Protein AF-A0A7S2B1K9-F1 (afdb_monomer)

InterPro domains:
  IPR012921 Spen paralogue and orthologue SPOC, C-terminal [PF07744] (16-126)

Organism: NCBI:txid41880

Radius of gyration: 16.38 Å; Cα contacts (8 Å, |Δi|>4): 309; chains: 1; bounding box: 48×32×53 Å

Sequence (150 aa):
NTAIEEEAAAPAEILPIWRGEVQKSGAGMGVATAVAHRLSKESRAASALWPPKLSVDQRVRVEHALGRYNATDVTKRAVYVLRRDDENSTQSDGAAALSSYLETKDRAGVANLGEGFSVFLLAASNKSVREVFGATSQGVVYGAVLPSSG

Foldseek 3Di:
DDDDPPPPPDDPPQDFLDKAFEEEPNHTLWIKTKTFQDAAPQCSVLSVLADNYWYQDDKDAPCVVVVQLVPADSNFKTKIKIAFPDDPDPIHRSLLSVLVVCVVVNIWGWTDSDPQKIWTWAFCPDPVNCVVRVDDDHSIIMTMMGGRDD

Nearest PDB structures (foldseek):
  5kxf-assembly1_A  TM=8.061E-01  e=3.783E-08  Arabidopsis thaliana
  8ou1-assembly2_B  TM=7.347E-01  e=7.866E-06  Mus musculus
  6q2v-assembly2_B  TM=6.820E-01  e=7.866E-06  Homo sapiens
  6q5y-assembly2_B  TM=6.567E-01  e=6.185E-05  Homo sapiens
  7v1z-assembly1_A  TM=2.316E-01  e=8.995E+00  Homo sapiens

Solvent-accessible surface area (backbone atoms only — not comparable to full-atom values): 8216 Å² total; per-residue (Å²): 138,82,81,80,78,78,74,76,72,72,76,77,79,79,60,72,66,44,70,30,36,36,23,47,81,84,43,79,46,23,45,30,30,32,26,81,73,45,74,26,80,62,25,53,60,56,52,78,38,60,53,65,62,43,47,38,75,45,73,44,49,44,65,58,54,52,48,52,57,71,74,43,56,73,56,56,32,25,34,30,37,34,34,56,61,75,96,77,61,92,62,56,56,14,24,50,52,48,24,53,62,26,57,81,66,62,27,18,35,32,27,74,37,55,98,57,30,28,33,38,37,36,32,30,75,42,68,70,48,18,70,76,71,66,52,88,53,76,70,32,27,33,32,41,36,35,66,48,84,124

pLDDT: mean 77.73, std 15.04, range [40.75, 93.38]

Structure (mmCIF, N/CA/C/O backbone):
data_AF-A0A7S2B1K9-F1
#
_entry.id   AF-A0A7S2B1K9-F1
#
loop_
_atom_site.group_PDB
_atom_site.id
_atom_site.type_symbol
_atom_site.label_atom_id
_atom_site.label_alt_id
_atom_site.label_comp_id
_atom_site.label_asym_id
_atom_site.label_entity_id
_atom_site.label_seq_id
_atom_site.pdbx_PDB_ins_code
_atom_site.Cartn_x
_atom_site.Cartn_y
_atom_site.Cartn_z
_atom_site.occupancy
_atom_site.B_iso_or_equiv
_atom_site.auth_seq_id
_atom_site.auth_comp_id
_atom_site.auth_asym_id
_atom_site.auth_atom_id
_atom_site.pdbx_PDB_model_num
ATOM 1 N N . ASN A 1 1 ? 29.110 17.448 38.389 1.00 40.75 1 ASN A N 1
ATOM 2 C CA . ASN A 1 1 ? 29.122 17.397 36.914 1.00 40.75 1 ASN A CA 1
ATOM 3 C C . ASN A 1 1 ? 28.979 15.964 36.460 1.00 40.75 1 ASN A C 1
ATOM 5 O O . ASN A 1 1 ? 29.977 15.305 36.215 1.00 40.75 1 ASN A O 1
ATOM 9 N N . THR A 1 2 ? 27.744 15.477 36.412 1.00 42.53 2 THR A N 1
ATOM 10 C CA . THR A 1 2 ? 27.431 14.171 35.830 1.00 42.53 2 THR A CA 1
ATOM 11 C C . THR A 1 2 ? 27.033 14.452 34.391 1.00 42.53 2 THR A C 1
ATOM 13 O O . THR A 1 2 ? 25.989 15.057 34.156 1.00 42.53 2 THR A O 1
ATOM 16 N N . ALA A 1 3 ? 27.924 14.142 33.450 1.00 44.25 3 ALA A N 1
ATOM 17 C CA . ALA A 1 3 ? 27.599 14.169 32.035 1.00 44.25 3 ALA A CA 1
ATOM 18 C C . ALA A 1 3 ? 26.540 13.089 31.795 1.00 44.25 3 ALA A C 1
ATOM 20 O O . ALA A 1 3 ? 26.773 11.918 32.083 1.00 44.25 3 ALA A O 1
ATOM 21 N N . ILE A 1 4 ? 25.355 13.504 31.356 1.00 50.31 4 ILE A N 1
ATOM 22 C CA . ILE A 1 4 ? 24.360 12.588 30.815 1.00 50.31 4 ILE A CA 1
ATOM 23 C C . ILE A 1 4 ? 24.850 12.306 29.400 1.00 50.31 4 ILE A C 1
ATOM 25 O O . ILE A 1 4 ? 24.766 13.167 28.526 1.00 50.31 4 ILE A O 1
ATOM 29 N N . GLU A 1 5 ? 25.462 11.142 29.218 1.00 45.25 5 GLU A N 1
ATOM 30 C CA . GLU A 1 5 ? 25.671 10.561 27.901 1.00 45.25 5 GLU A CA 1
ATOM 31 C C . GLU A 1 5 ? 24.279 10.274 27.336 1.00 45.25 5 GLU A C 1
ATOM 33 O O . GLU A 1 5 ? 23.570 9.373 27.779 1.00 45.25 5 GLU A O 1
ATOM 38 N N . GLU A 1 6 ? 23.842 11.140 26.426 1.00 45.88 6 GLU A N 1
ATOM 39 C CA . GLU A 1 6 ? 22.653 10.944 25.612 1.00 45.88 6 GLU A CA 1
ATOM 40 C C . GLU A 1 6 ? 22.966 9.791 24.653 1.00 45.88 6 GLU A C 1
ATOM 42 O O . GLU A 1 6 ? 23.474 9.979 23.548 1.00 45.88 6 GLU A O 1
ATOM 47 N N . GLU A 1 7 ? 22.764 8.568 25.144 1.00 43.44 7 GLU A N 1
ATOM 48 C CA . GLU A 1 7 ? 22.774 7.345 24.356 1.00 43.44 7 GLU A CA 1
ATOM 49 C C . GLU A 1 7 ? 21.720 7.524 23.261 1.00 43.44 7 GLU A C 1
ATOM 51 O O . GLU A 1 7 ? 20.514 7.440 23.506 1.00 43.44 7 GLU A O 1
ATOM 56 N N . ALA A 1 8 ? 22.178 7.885 22.060 1.00 43.41 8 ALA A N 1
ATOM 57 C CA . ALA A 1 8 ? 21.347 7.992 20.878 1.00 43.41 8 ALA A CA 1
ATOM 58 C C . ALA A 1 8 ? 20.705 6.621 20.655 1.00 43.41 8 ALA A C 1
ATOM 60 O O . ALA A 1 8 ? 21.340 5.713 20.118 1.00 43.41 8 ALA A O 1
ATOM 61 N N . ALA A 1 9 ? 19.468 6.464 21.134 1.00 44.25 9 ALA A N 1
ATOM 62 C CA . ALA A 1 9 ? 18.695 5.249 20.970 1.00 44.25 9 ALA A CA 1
ATOM 63 C C . ALA A 1 9 ? 18.755 4.865 19.491 1.00 44.25 9 ALA A C 1
ATOM 65 O O . ALA A 1 9 ? 18.337 5.647 18.629 1.00 44.25 9 ALA A O 1
ATOM 66 N N . ALA A 1 10 ? 19.329 3.693 19.201 1.00 41.09 10 ALA A N 1
ATOM 67 C CA . ALA A 1 10 ? 19.351 3.152 17.853 1.00 41.09 10 ALA A CA 1
ATOM 68 C C . ALA A 1 10 ? 17.930 3.271 17.278 1.00 41.09 10 ALA A C 1
ATOM 70 O O . ALA A 1 10 ? 16.968 2.964 17.996 1.00 41.09 10 ALA A O 1
ATOM 71 N N . PRO A 1 11 ? 17.762 3.778 16.041 1.00 44.59 11 PRO A N 1
ATOM 72 C CA . PRO A 1 11 ? 16.438 3.950 15.464 1.00 44.59 11 PRO A CA 1
ATOM 73 C C . PRO A 1 11 ? 15.726 2.605 15.553 1.00 44.59 11 PRO A C 1
ATOM 75 O O . PRO A 1 11 ? 16.245 1.618 15.037 1.00 44.59 11 PRO A O 1
ATOM 78 N N . ALA A 1 12 ? 14.596 2.563 16.269 1.00 49.94 12 ALA A N 1
ATOM 79 C CA . ALA A 1 12 ? 13.848 1.334 16.507 1.00 49.94 12 ALA A CA 1
ATOM 80 C C . ALA A 1 12 ? 13.728 0.564 15.187 1.00 49.94 12 ALA A C 1
ATOM 82 O O . ALA A 1 12 ? 13.169 1.096 14.224 1.00 49.94 12 ALA A O 1
ATOM 83 N N . GLU A 1 13 ? 14.317 -0.634 15.123 1.00 53.28 13 GLU A N 1
ATOM 84 C CA . GLU A 1 13 ? 14.361 -1.422 13.895 1.00 53.28 13 GLU A CA 1
ATOM 85 C C . GLU A 1 13 ? 12.933 -1.619 13.385 1.00 53.28 13 GLU A C 1
ATOM 87 O O . GLU A 1 13 ? 12.090 -2.253 14.028 1.00 53.28 13 GLU A O 1
ATOM 92 N N . ILE A 1 14 ? 12.630 -1.018 12.234 1.00 63.94 14 ILE A N 1
ATOM 93 C CA . ILE A 1 14 ? 11.320 -1.154 11.610 1.00 63.94 14 ILE A CA 1
ATOM 94 C C . ILE A 1 14 ? 11.283 -2.544 10.980 1.00 63.94 14 ILE A C 1
ATOM 96 O O . ILE A 1 14 ? 11.725 -2.734 9.848 1.00 63.94 14 ILE A O 1
ATOM 100 N N . LEU A 1 15 ? 10.776 -3.520 11.733 1.00 71.25 15 LEU A N 1
ATOM 101 C CA . LEU A 1 15 ? 10.690 -4.900 11.271 1.00 71.25 15 LEU A CA 1
ATOM 102 C C . LEU A 1 15 ? 9.776 -5.015 10.036 1.00 71.25 15 LEU A C 1
ATOM 104 O O . LEU A 1 15 ? 8.688 -4.419 10.011 1.00 71.25 15 LEU A O 1
ATOM 108 N N . PRO A 1 16 ? 10.184 -5.794 9.017 1.00 79.38 16 PRO A N 1
ATOM 109 C CA . PRO A 1 16 ? 9.340 -6.081 7.871 1.00 79.38 16 PRO A CA 1
ATOM 110 C C . PRO A 1 16 ? 8.115 -6.874 8.316 1.00 79.38 16 PRO A C 1
ATOM 112 O O . PRO A 1 16 ? 8.210 -7.852 9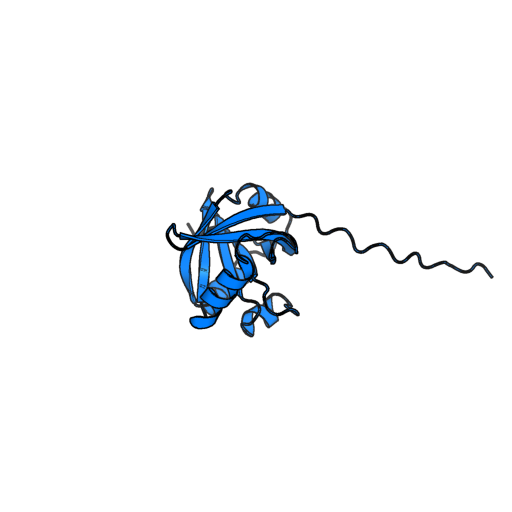.056 1.00 79.38 16 PRO A O 1
ATOM 115 N N . ILE A 1 17 ? 6.950 -6.431 7.859 1.00 82.44 17 ILE A N 1
ATOM 116 C CA . ILE A 1 17 ? 5.662 -7.039 8.199 1.00 82.44 17 ILE A CA 1
ATOM 117 C C . ILE A 1 17 ? 5.243 -8.047 7.134 1.00 82.44 17 ILE A C 1
ATOM 119 O O . ILE A 1 17 ? 4.574 -9.033 7.427 1.00 82.44 17 ILE A O 1
ATOM 123 N N . TRP A 1 18 ? 5.645 -7.800 5.894 1.00 87.44 18 TRP A N 1
ATOM 124 C CA . TRP A 1 18 ? 5.396 -8.696 4.782 1.00 87.44 18 TRP A CA 1
ATOM 125 C C . TRP A 1 18 ? 6.536 -8.605 3.777 1.00 87.44 18 TRP A C 1
ATOM 127 O O . TRP A 1 18 ? 7.138 -7.546 3.597 1.00 87.44 18 TRP A O 1
ATOM 137 N N . ARG A 1 19 ? 6.800 -9.719 3.100 1.00 87.38 19 ARG A N 1
ATOM 138 C CA . ARG A 1 19 ? 7.696 -9.811 1.951 1.00 87.38 19 ARG A CA 1
ATOM 139 C C . ARG A 1 19 ? 7.065 -10.751 0.939 1.00 87.38 19 ARG A C 1
ATOM 141 O O . ARG A 1 19 ? 6.690 -11.868 1.294 1.00 87.38 19 ARG A O 1
ATOM 148 N N . GLY A 1 20 ? 6.967 -10.318 -0.309 1.00 88.19 20 GLY A N 1
ATOM 149 C CA . GLY A 1 20 ? 6.373 -11.135 -1.357 1.00 88.19 20 GLY A CA 1
ATOM 150 C C . GLY A 1 20 ? 6.521 -10.540 -2.747 1.00 88.19 20 GLY A C 1
ATOM 151 O O . GLY A 1 20 ? 7.115 -9.481 -2.947 1.00 88.19 20 GLY A O 1
ATOM 152 N N . GLU A 1 21 ? 5.998 -11.265 -3.727 1.00 88.56 21 GLU A N 1
ATOM 153 C CA . GLU A 1 21 ? 6.053 -10.877 -5.131 1.00 88.56 21 GLU A CA 1
ATOM 154 C C . GLU A 1 21 ? 4.888 -9.939 -5.458 1.00 88.56 21 GLU A C 1
ATOM 156 O O . GLU A 1 21 ? 3.733 -10.235 -5.160 1.00 88.56 21 GLU A O 1
ATOM 161 N N . VAL A 1 22 ? 5.172 -8.815 -6.106 1.00 87.06 22 VAL A N 1
ATOM 162 C CA . VAL A 1 22 ? 4.154 -7.950 -6.700 1.00 87.06 22 VAL A CA 1
ATOM 163 C C . VAL A 1 22 ? 3.930 -8.396 -8.135 1.00 87.06 22 VAL A C 1
ATOM 165 O O . VAL A 1 22 ? 4.879 -8.536 -8.907 1.00 87.06 22 VAL A O 1
ATOM 168 N N . GLN A 1 23 ? 2.670 -8.580 -8.512 1.00 89.38 23 GLN A N 1
ATOM 169 C CA . GLN A 1 23 ? 2.275 -8.966 -9.859 1.00 89.38 23 GLN A CA 1
ATOM 170 C C . GLN A 1 23 ? 1.252 -7.984 -10.422 1.00 89.38 23 GLN A C 1
ATOM 172 O O . GLN A 1 23 ? 0.442 -7.408 -9.699 1.00 89.38 23 GLN A O 1
ATOM 177 N N . LYS A 1 24 ? 1.247 -7.821 -11.741 1.00 86.06 24 LYS A N 1
ATOM 178 C CA . LYS A 1 24 ? 0.232 -7.067 -12.475 1.00 86.06 24 LYS A CA 1
ATOM 179 C C . LYS A 1 24 ? -0.400 -7.986 -13.502 1.00 86.06 24 LYS A C 1
ATOM 181 O O . LYS A 1 24 ? 0.276 -8.416 -14.434 1.00 86.06 24 LYS A O 1
ATOM 186 N N . SER A 1 25 ? -1.695 -8.257 -13.348 1.00 78.44 25 SER A N 1
ATOM 187 C CA . SER A 1 25 ? -2.451 -9.122 -14.268 1.00 78.44 25 SER A CA 1
ATOM 188 C C . SER A 1 25 ? -1.745 -10.466 -14.536 1.00 78.44 25 SER A C 1
ATOM 190 O O . SER A 1 25 ? -1.670 -10.917 -15.675 1.00 78.44 25 SER A O 1
ATOM 192 N N . GLY A 1 26 ? -1.162 -11.069 -13.493 1.00 76.50 26 GLY A N 1
ATOM 193 C CA . GLY A 1 26 ? -0.416 -12.333 -13.569 1.00 76.50 26 GLY A CA 1
ATOM 194 C C . GLY A 1 26 ? 1.046 -12.228 -14.029 1.00 76.50 26 GLY A C 1
ATOM 195 O O . GLY A 1 26 ? 1.771 -13.215 -13.935 1.00 76.50 26 GLY A O 1
ATOM 196 N N . ALA A 1 27 ? 1.513 -11.059 -14.478 1.00 80.25 27 ALA A N 1
ATOM 197 C CA . ALA A 1 27 ? 2.923 -10.828 -14.791 1.00 80.25 27 ALA A CA 1
ATOM 198 C C . ALA A 1 27 ? 3.680 -10.331 -13.549 1.00 80.25 27 ALA A C 1
ATOM 200 O O . ALA A 1 27 ? 3.316 -9.305 -12.970 1.00 80.25 27 ALA A O 1
ATOM 201 N N . GLY A 1 28 ? 4.736 -11.043 -13.148 1.00 78.69 28 GLY A N 1
ATOM 202 C CA . GLY A 1 28 ? 5.606 -10.644 -12.040 1.00 78.69 28 GLY A CA 1
ATOM 203 C C . GLY A 1 28 ? 6.291 -9.305 -12.311 1.00 78.69 28 GLY A C 1
ATOM 204 O O . GLY A 1 28 ? 6.881 -9.105 -13.371 1.00 78.69 28 GLY A O 1
ATOM 205 N N . MET A 1 29 ? 6.189 -8.379 -11.359 1.00 78.00 29 MET A N 1
ATOM 206 C CA . MET A 1 29 ? 6.866 -7.078 -11.393 1.00 78.00 29 MET A CA 1
ATOM 207 C C . MET A 1 29 ? 8.152 -7.085 -10.558 1.00 78.00 29 MET A C 1
ATOM 209 O O . MET A 1 29 ? 9.072 -6.329 -10.859 1.00 78.00 29 MET A O 1
ATOM 213 N N . GLY A 1 30 ? 8.228 -7.947 -9.541 1.00 79.06 30 GLY A N 1
ATOM 214 C CA . GLY A 1 30 ? 9.401 -8.149 -8.689 1.00 79.06 30 GLY A CA 1
ATOM 215 C C . GLY A 1 30 ? 9.018 -8.378 -7.228 1.00 79.06 30 GLY A C 1
ATOM 216 O O . GLY A 1 30 ? 7.836 -8.430 -6.890 1.00 79.06 30 GLY A O 1
ATOM 217 N N . VAL A 1 31 ? 10.016 -8.508 -6.357 1.00 82.81 31 VAL A N 1
ATOM 218 C CA . VAL A 1 31 ? 9.813 -8.688 -4.910 1.00 82.81 31 VAL A CA 1
ATOM 219 C C . VAL A 1 31 ? 9.767 -7.328 -4.215 1.00 82.81 31 VAL A C 1
ATOM 221 O O . VAL A 1 31 ? 10.527 -6.421 -4.558 1.00 82.81 31 VAL A O 1
ATOM 224 N N . ALA A 1 32 ? 8.871 -7.189 -3.240 1.00 83.94 32 ALA A N 1
ATOM 225 C CA . ALA A 1 32 ? 8.779 -6.021 -2.376 1.00 83.94 32 ALA A CA 1
ATOM 226 C C . ALA A 1 32 ? 8.660 -6.438 -0.909 1.00 83.94 32 ALA A C 1
ATOM 228 O O . ALA A 1 32 ? 8.103 -7.489 -0.579 1.00 83.94 32 ALA A O 1
ATOM 229 N N . THR A 1 33 ? 9.140 -5.560 -0.036 1.00 85.12 33 THR A N 1
ATOM 230 C CA . THR A 1 33 ? 9.037 -5.703 1.415 1.00 85.12 33 THR A CA 1
ATOM 231 C C . THR A 1 33 ? 8.170 -4.568 1.948 1.00 85.12 33 THR A C 1
ATOM 233 O O . THR A 1 33 ? 8.423 -3.395 1.674 1.00 85.12 33 THR A O 1
ATOM 236 N N . ALA A 1 34 ? 7.114 -4.903 2.688 1.00 85.44 34 ALA A N 1
ATOM 237 C CA . ALA A 1 34 ? 6.239 -3.930 3.325 1.00 85.44 34 ALA A CA 1
ATOM 238 C C . ALA A 1 34 ? 6.643 -3.732 4.787 1.00 85.44 34 ALA A C 1
ATOM 240 O O . ALA A 1 34 ? 6.684 -4.673 5.583 1.00 85.44 34 ALA A O 1
ATOM 241 N N . VAL A 1 35 ? 6.886 -2.477 5.145 1.00 84.88 35 VAL A N 1
ATOM 242 C CA . VAL A 1 35 ? 7.146 -2.035 6.515 1.00 84.88 35 VAL A CA 1
ATOM 243 C C . VAL A 1 35 ? 6.001 -1.153 7.003 1.00 84.88 35 VAL A C 1
ATOM 245 O O . VAL A 1 35 ? 5.367 -0.439 6.219 1.00 84.88 35 VAL A O 1
ATOM 248 N N . ALA A 1 36 ? 5.699 -1.200 8.300 1.00 82.19 36 ALA A N 1
ATOM 249 C CA . ALA A 1 36 ? 4.691 -0.314 8.877 1.00 82.19 36 ALA A CA 1
ATOM 250 C C . ALA A 1 36 ? 5.111 1.154 8.774 1.00 82.19 36 ALA A C 1
ATOM 252 O O . ALA A 1 36 ? 6.241 1.503 9.099 1.00 82.19 36 ALA A O 1
ATOM 253 N N . HIS A 1 37 ? 4.160 2.015 8.401 1.00 78.81 37 HIS A N 1
ATOM 254 C CA . HIS A 1 37 ? 4.317 3.471 8.470 1.00 78.81 37 HIS A CA 1
ATOM 255 C C . HIS A 1 37 ? 3.355 4.089 9.481 1.00 78.81 37 HIS A C 1
ATOM 257 O O . HIS A 1 37 ? 3.769 4.815 10.379 1.00 78.81 37 HIS A O 1
ATOM 263 N N . ARG A 1 38 ? 2.058 3.770 9.380 1.00 75.31 38 ARG A N 1
ATOM 264 C CA . ARG A 1 38 ? 1.032 4.166 10.359 1.00 75.31 38 ARG A CA 1
ATOM 265 C C . ARG A 1 38 ? 0.079 3.001 10.587 1.00 75.31 38 ARG A C 1
ATOM 267 O O . ARG A 1 38 ? -0.640 2.614 9.669 1.00 75.31 38 ARG A O 1
ATOM 274 N N . LEU A 1 39 ? 0.066 2.457 11.801 1.00 66.56 39 LEU A N 1
ATOM 275 C CA . LEU A 1 39 ? -0.814 1.352 12.181 1.00 66.56 39 LEU A CA 1
ATOM 276 C C . LEU A 1 39 ? -1.744 1.759 13.320 1.00 66.56 39 LEU A C 1
ATOM 278 O O . LEU A 1 39 ? -1.303 2.276 14.345 1.00 66.56 39 LEU A O 1
ATOM 282 N N . SER A 1 40 ? -3.022 1.440 13.161 1.00 68.00 40 SER A N 1
ATOM 283 C CA . SER A 1 40 ? -3.950 1.264 14.278 1.00 68.00 40 SER A CA 1
ATOM 284 C C . SER A 1 40 ? -3.848 -0.165 14.845 1.00 68.00 40 SER A C 1
ATOM 286 O O . SER A 1 40 ? -3.248 -1.050 14.230 1.00 68.00 40 SER A O 1
ATOM 288 N N . LYS A 1 41 ? -4.460 -0.430 16.011 1.00 64.06 41 LYS A N 1
ATOM 289 C CA . LYS A 1 41 ? -4.522 -1.795 16.570 1.00 64.06 41 LYS A CA 1
ATOM 290 C C . LYS A 1 41 ? -5.246 -2.780 15.643 1.00 64.06 41 LYS A C 1
ATOM 292 O O . LYS A 1 41 ? -4.733 -3.873 15.434 1.00 64.06 41 LYS A O 1
ATOM 297 N N . GLU A 1 42 ? -6.392 -2.402 15.077 1.00 65.19 42 GLU A N 1
ATOM 298 C CA . GLU A 1 42 ? -7.190 -3.300 14.220 1.00 65.19 42 GLU A CA 1
ATOM 299 C C . GLU A 1 42 ? -6.514 -3.540 12.867 1.00 65.19 42 GLU A C 1
ATOM 301 O O . GLU A 1 42 ? -6.519 -4.651 12.348 1.00 65.19 42 GLU A O 1
ATOM 306 N N . SER A 1 43 ? -5.835 -2.531 12.323 1.00 64.25 43 SER A N 1
ATOM 307 C CA . SER A 1 43 ? -5.151 -2.664 11.037 1.00 64.25 43 SER A CA 1
ATOM 308 C C . SER A 1 43 ? -3.864 -3.493 11.103 1.00 64.25 43 SER A C 1
ATOM 310 O O . SER A 1 43 ? -3.411 -4.010 10.085 1.00 64.25 43 SER A O 1
ATOM 312 N N . ARG A 1 44 ? -3.317 -3.733 12.303 1.00 68.12 44 ARG A N 1
ATOM 313 C CA . ARG A 1 44 ? -2.255 -4.728 12.495 1.00 68.12 44 ARG A CA 1
ATOM 314 C C . ARG A 1 44 ? -2.730 -6.137 12.139 1.00 68.12 44 ARG A C 1
ATOM 316 O O . ARG A 1 44 ? -1.937 -6.886 11.584 1.00 68.12 44 ARG A O 1
ATOM 323 N N . ALA A 1 45 ? -3.9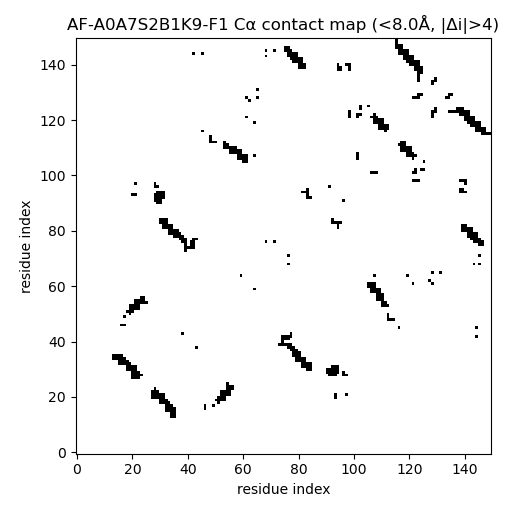95 -6.490 12.373 1.00 69.06 45 ALA A N 1
ATOM 324 C CA . ALA A 1 45 ? -4.518 -7.798 11.973 1.00 69.06 45 ALA A CA 1
ATOM 325 C C . ALA A 1 45 ? -4.503 -7.980 10.446 1.00 69.06 45 ALA A C 1
ATOM 327 O O . ALA A 1 45 ? -4.188 -9.061 9.958 1.00 69.06 45 ALA A O 1
ATOM 328 N N . ALA A 1 46 ? -4.713 -6.895 9.691 1.00 70.75 46 ALA A N 1
ATOM 329 C CA . ALA A 1 46 ? -4.669 -6.930 8.233 1.00 70.75 46 ALA A CA 1
ATOM 330 C C . ALA A 1 46 ? -3.279 -7.276 7.673 1.00 70.75 46 ALA A C 1
ATOM 332 O O . ALA A 1 46 ? -3.180 -7.680 6.519 1.00 70.75 46 ALA A O 1
ATOM 333 N N . SER A 1 47 ? -2.204 -7.171 8.466 1.00 71.75 47 SER A N 1
ATOM 334 C CA . SER A 1 47 ? -0.876 -7.617 8.029 1.00 71.75 47 SER A CA 1
ATOM 335 C C . SER A 1 47 ? -0.788 -9.117 7.743 1.00 71.75 47 SER A C 1
ATOM 337 O O . SER A 1 47 ? -0.085 -9.513 6.818 1.00 71.75 47 SER A O 1
ATOM 339 N N . ALA A 1 48 ? -1.537 -9.940 8.482 1.00 79.00 48 ALA A N 1
ATOM 340 C CA . ALA A 1 48 ? -1.564 -11.388 8.287 1.00 79.00 48 ALA A CA 1
ATOM 341 C C . ALA A 1 48 ? -2.282 -11.802 6.990 1.00 79.00 48 ALA A C 1
ATOM 343 O O . ALA A 1 48 ? -2.132 -12.933 6.540 1.00 79.00 48 ALA A O 1
ATOM 344 N N . LEU A 1 49 ? -3.042 -10.884 6.385 1.00 84.38 49 LEU A N 1
ATOM 345 C CA . LEU A 1 49 ? -3.822 -11.125 5.172 1.00 84.38 49 LEU A CA 1
ATOM 346 C C . LEU A 1 49 ? -3.018 -10.900 3.889 1.00 84.38 49 LEU A C 1
ATOM 348 O O . LEU A 1 49 ? -3.506 -11.170 2.797 1.00 84.38 49 LEU A O 1
ATOM 352 N N . TRP A 1 50 ? -1.790 -10.386 3.974 1.00 88.50 50 TRP A N 1
ATOM 353 C CA . TRP A 1 50 ? -1.022 -10.109 2.767 1.00 88.50 50 TRP A CA 1
ATOM 354 C C . TRP A 1 50 ? -0.624 -11.413 2.063 1.00 88.50 50 TRP A C 1
ATOM 356 O O . TRP A 1 50 ? 0.102 -12.228 2.640 1.00 88.50 50 TRP A O 1
ATOM 366 N N . PRO A 1 51 ? -1.048 -11.623 0.805 1.00 90.12 51 PRO A N 1
ATOM 367 C CA . PRO A 1 51 ? -0.737 -12.852 0.093 1.00 90.12 51 PRO A CA 1
ATOM 368 C C . PRO A 1 51 ? 0.754 -12.904 -0.275 1.00 90.12 51 PRO A C 1
ATOM 370 O O . PRO A 1 51 ? 1.376 -11.859 -0.473 1.00 90.12 51 PRO A O 1
ATOM 373 N N . PRO A 1 52 ? 1.344 -14.097 -0.474 1.00 89.06 52 PRO A N 1
ATOM 374 C CA . PRO A 1 52 ? 2.713 -14.221 -0.988 1.00 89.06 52 PRO A CA 1
ATOM 375 C C . PRO A 1 52 ? 2.910 -13.552 -2.357 1.00 89.06 52 PRO A C 1
ATOM 377 O O . PRO A 1 52 ? 4.014 -13.122 -2.689 1.00 89.06 52 PRO A O 1
ATOM 380 N N . LYS A 1 53 ? 1.829 -13.475 -3.146 1.00 90.31 53 LYS A N 1
ATOM 381 C CA . LYS A 1 53 ? 1.758 -12.799 -4.443 1.00 90.31 53 LYS A CA 1
ATOM 382 C C . LYS A 1 53 ? 0.677 -11.728 -4.402 1.00 90.31 53 LYS A C 1
ATOM 384 O O . LYS A 1 53 ? -0.512 -12.045 -4.405 1.00 90.31 53 LYS A O 1
ATOM 389 N N . LEU A 1 54 ? 1.084 -10.468 -4.369 1.00 90.38 54 LEU A N 1
ATOM 390 C CA . LEU A 1 54 ? 0.180 -9.329 -4.379 1.00 90.38 54 LEU A CA 1
ATOM 391 C C . LEU A 1 54 ? -0.190 -8.975 -5.821 1.00 90.38 54 LEU A C 1
ATOM 393 O O . LEU A 1 54 ? 0.610 -8.383 -6.547 1.00 90.38 54 LEU A O 1
ATOM 397 N N . SER A 1 55 ? -1.408 -9.330 -6.228 1.00 91.25 55 SER A N 1
ATOM 398 C CA . SER A 1 55 ? -1.906 -9.061 -7.581 1.00 91.25 55 SER A CA 1
ATOM 399 C C . SER A 1 55 ? -2.579 -7.694 -7.659 1.00 91.25 55 SER A C 1
ATOM 401 O O . SER A 1 55 ? -3.587 -7.434 -7.006 1.00 91.25 55 SER A O 1
ATOM 403 N N . VAL A 1 56 ? -2.006 -6.798 -8.462 1.00 89.44 56 VAL A N 1
ATOM 404 C CA . VAL A 1 56 ? -2.561 -5.476 -8.759 1.00 89.44 56 VAL A CA 1
ATOM 405 C C . VAL A 1 56 ? -3.498 -5.599 -9.954 1.00 89.44 56 VAL A C 1
ATOM 407 O O . VAL A 1 56 ? -3.092 -5.448 -11.111 1.00 89.44 56 VAL A O 1
ATOM 410 N N . ASP A 1 57 ? -4.759 -5.898 -9.661 1.00 83.69 57 ASP A N 1
ATOM 411 C CA . ASP A 1 57 ? -5.757 -6.257 -10.673 1.00 83.69 57 ASP A CA 1
ATOM 412 C C . ASP A 1 57 ? -6.459 -5.041 -11.274 1.00 83.69 57 ASP A C 1
ATOM 414 O O . ASP A 1 57 ? -6.930 -5.076 -12.412 1.00 83.69 57 ASP A O 1
ATOM 418 N N . GLN A 1 58 ? -6.531 -3.941 -10.522 1.00 88.69 58 GLN A N 1
ATOM 419 C CA . GLN A 1 58 ? -7.259 -2.746 -10.938 1.00 88.69 58 GLN A CA 1
ATOM 420 C C . GLN A 1 58 ? -6.463 -1.470 -10.690 1.00 88.69 58 GLN A C 1
ATOM 422 O O . GLN A 1 58 ? -5.473 -1.432 -9.956 1.00 88.69 58 GLN A O 1
ATOM 427 N N . ARG A 1 59 ? -6.921 -0.390 -11.327 1.00 90.38 59 ARG A N 1
ATOM 428 C CA . ARG A 1 59 ? -6.409 0.960 -11.113 1.00 90.38 59 ARG A CA 1
ATOM 429 C C . ARG A 1 59 ? -7.550 1.934 -10.910 1.00 90.38 59 ARG A C 1
ATOM 431 O O . ARG A 1 59 ? -8.507 1.940 -11.680 1.00 90.38 59 ARG A O 1
ATOM 438 N N . VAL A 1 60 ? -7.394 2.822 -9.940 1.00 92.25 60 VAL A N 1
ATOM 439 C CA . VAL A 1 60 ? -8.330 3.922 -9.675 1.00 92.25 60 VAL A CA 1
ATOM 440 C C . VAL A 1 60 ? -7.592 5.253 -9.694 1.00 92.25 60 VAL A C 1
ATOM 442 O O . VAL A 1 60 ? -6.365 5.290 -9.677 1.00 92.25 60 VAL A O 1
ATOM 445 N N . ARG A 1 61 ? -8.322 6.367 -9.791 1.00 92.38 61 ARG A N 1
ATOM 446 C CA . ARG A 1 61 ? -7.712 7.695 -9.612 1.00 92.38 61 ARG A CA 1
ATOM 447 C C . ARG A 1 61 ? -7.112 7.813 -8.212 1.00 92.38 61 ARG A C 1
ATOM 449 O O . ARG A 1 61 ? -7.703 7.293 -7.263 1.00 92.38 61 ARG A O 1
ATOM 456 N N . VAL A 1 62 ? -5.972 8.490 -8.089 1.00 92.25 62 VAL A N 1
ATOM 457 C CA . VAL A 1 62 ? -5.320 8.709 -6.790 1.00 92.25 62 VAL A CA 1
ATOM 458 C C . VAL A 1 62 ? -6.276 9.412 -5.827 1.00 92.25 62 VAL A C 1
ATOM 460 O O . VAL A 1 62 ? -6.420 8.979 -4.687 1.00 92.25 62 VAL A O 1
ATOM 463 N N . GLU A 1 63 ? -7.026 10.408 -6.297 1.00 91.75 63 GLU A N 1
ATOM 464 C CA . GLU A 1 63 ? -7.999 11.144 -5.485 1.00 91.75 63 GLU A CA 1
ATOM 465 C C . GLU A 1 63 ? -9.115 10.242 -4.963 1.00 91.75 63 GLU A C 1
ATOM 467 O O . GLU A 1 63 ? -9.571 10.416 -3.838 1.00 91.75 63 GLU A O 1
ATOM 472 N N . HIS A 1 64 ? -9.535 9.245 -5.747 1.00 93.38 64 HIS A N 1
ATOM 473 C CA . HIS A 1 64 ? -10.539 8.284 -5.298 1.00 93.38 64 HIS A CA 1
ATOM 474 C C . HIS A 1 64 ? -9.995 7.410 -4.160 1.00 93.38 64 HIS A C 1
ATOM 476 O O . HIS A 1 64 ? -10.667 7.237 -3.144 1.00 93.38 64 HIS A O 1
ATOM 482 N N . ALA A 1 65 ? -8.764 6.908 -4.293 1.00 93.12 65 ALA A N 1
ATOM 483 C CA . ALA A 1 65 ? -8.114 6.126 -3.243 1.00 93.12 65 ALA A CA 1
ATOM 484 C C . ALA A 1 65 ? -7.895 6.952 -1.962 1.00 93.12 65 ALA A C 1
ATOM 486 O O . ALA A 1 65 ? -8.226 6.496 -0.868 1.00 93.12 65 ALA A O 1
ATOM 487 N N . LEU A 1 66 ? -7.403 8.189 -2.091 1.00 92.88 66 LEU A N 1
ATOM 488 C CA . LEU A 1 66 ? -7.203 9.097 -0.957 1.00 92.88 66 LEU A CA 1
ATOM 489 C C . LEU A 1 66 ? -8.530 9.522 -0.317 1.00 92.88 66 LEU A C 1
ATOM 491 O O . LEU A 1 66 ? -8.626 9.580 0.907 1.00 92.88 66 LEU A O 1
ATOM 495 N N . GLY A 1 67 ? -9.570 9.755 -1.119 1.00 93.12 67 GLY A N 1
ATOM 496 C CA . GLY A 1 67 ? -10.922 10.031 -0.637 1.00 93.12 67 GLY A CA 1
ATOM 497 C C . GLY A 1 67 ? -11.460 8.886 0.218 1.00 93.12 67 GLY A C 1
ATOM 498 O O . GLY A 1 67 ? -11.934 9.119 1.329 1.00 93.12 67 GLY A O 1
ATOM 499 N N . ARG A 1 68 ? -11.295 7.636 -0.237 1.00 92.88 68 ARG A N 1
ATOM 500 C CA . ARG A 1 68 ? -11.656 6.451 0.555 1.00 92.88 68 ARG A CA 1
ATOM 501 C C . ARG A 1 68 ? -10.836 6.323 1.832 1.00 92.88 68 ARG A C 1
ATOM 503 O O . ARG A 1 68 ? -11.407 6.042 2.883 1.00 92.88 68 ARG A O 1
ATOM 510 N N . TYR A 1 69 ? -9.524 6.542 1.759 1.00 91.81 69 TYR A N 1
ATOM 511 C CA . TYR A 1 69 ? -8.660 6.526 2.939 1.00 91.81 69 TYR A CA 1
ATOM 512 C C . TYR A 1 69 ? -9.126 7.551 3.981 1.00 91.81 69 TYR A C 1
ATOM 514 O O . TYR A 1 69 ? -9.279 7.202 5.150 1.00 91.81 69 TYR A O 1
ATOM 522 N N . ASN A 1 70 ? -9.417 8.783 3.557 1.00 91.75 70 ASN A N 1
ATOM 523 C CA . ASN A 1 70 ? -9.857 9.867 4.435 1.00 91.75 70 ASN A CA 1
ATOM 524 C C . ASN A 1 70 ? -11.251 9.636 5.032 1.00 91.75 70 ASN A C 1
ATOM 526 O O . ASN A 1 70 ? -11.468 10.004 6.181 1.00 91.75 70 ASN A O 1
ATOM 530 N N . ALA A 1 71 ? -12.163 9.009 4.283 1.00 92.12 71 ALA A N 1
ATOM 531 C CA . ALA A 1 71 ? -13.508 8.671 4.749 1.00 92.12 71 ALA A CA 1
ATOM 532 C C . ALA A 1 71 ? -13.558 7.428 5.659 1.00 92.12 71 ALA A C 1
ATOM 534 O O . ALA A 1 71 ? -14.552 7.211 6.347 1.00 92.12 71 ALA A O 1
ATOM 535 N N . THR A 1 72 ? -12.513 6.594 5.655 1.00 90.00 72 THR A N 1
ATOM 536 C CA . THR A 1 72 ? -12.432 5.402 6.509 1.00 90.00 72 THR A CA 1
ATOM 537 C C . THR A 1 72 ? -11.987 5.786 7.916 1.00 90.00 72 THR A C 1
ATOM 539 O O . THR A 1 72 ? -11.062 6.586 8.078 1.00 90.00 72 THR A O 1
ATOM 542 N N . ASP A 1 73 ? -12.610 5.171 8.924 1.00 88.56 73 ASP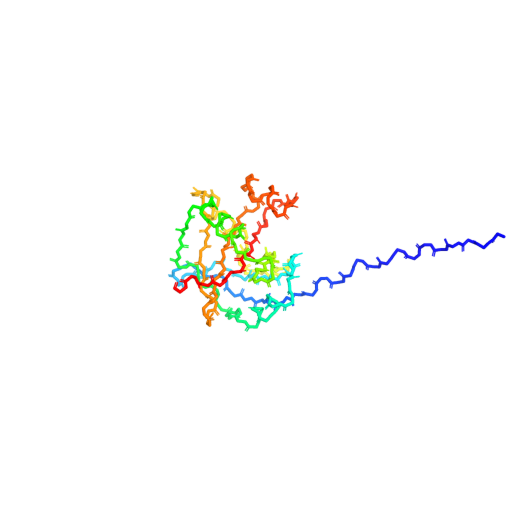 A N 1
ATOM 543 C CA . ASP A 1 73 ? -12.240 5.352 10.327 1.00 88.56 73 ASP A CA 1
ATOM 544 C C . ASP A 1 73 ? -10.736 5.118 10.544 1.00 88.56 73 ASP A C 1
ATOM 546 O O . ASP A 1 73 ? -10.141 4.171 10.016 1.00 88.56 73 ASP A O 1
ATOM 550 N N . VAL A 1 74 ? -10.113 5.992 11.336 1.00 85.38 74 VAL A N 1
ATOM 551 C CA . VAL A 1 74 ? -8.684 5.934 11.651 1.00 85.38 74 VAL A CA 1
ATOM 552 C C . VAL A 1 74 ? -8.293 4.632 12.347 1.00 85.38 74 VAL A C 1
ATOM 554 O O . VAL A 1 74 ? -7.158 4.186 12.192 1.00 85.38 74 VAL A O 1
ATOM 557 N N . THR A 1 75 ? -9.215 3.999 13.076 1.00 84.06 75 THR A N 1
ATOM 558 C CA . THR A 1 75 ? -8.976 2.712 13.731 1.00 84.06 75 THR A CA 1
ATOM 559 C C . THR A 1 75 ? -8.988 1.552 12.745 1.00 84.06 75 THR A C 1
ATOM 561 O O . THR A 1 75 ? -8.337 0.550 13.016 1.00 84.06 75 THR A O 1
ATOM 564 N N . LYS A 1 76 ? -9.611 1.702 11.572 1.00 83.50 76 LYS A N 1
ATOM 565 C CA . LYS A 1 76 ? -9.808 0.628 10.583 1.00 83.50 76 LYS A CA 1
ATOM 566 C C . LYS A 1 76 ? -8.866 0.690 9.385 1.00 83.50 76 LYS A C 1
ATOM 568 O O . LYS A 1 76 ? -8.925 -0.178 8.518 1.00 83.50 76 LYS A O 1
ATOM 573 N N . ARG A 1 77 ? -8.006 1.706 9.312 1.00 87.06 77 ARG A N 1
ATOM 574 C CA . ARG A 1 77 ? -7.053 1.899 8.209 1.00 87.06 77 ARG A CA 1
ATOM 575 C C . ARG A 1 77 ? -5.609 1.691 8.660 1.00 87.06 77 ARG A C 1
ATOM 577 O O . ARG A 1 77 ? -5.239 2.099 9.759 1.00 87.06 77 ARG A O 1
ATOM 584 N N . ALA A 1 78 ? -4.790 1.114 7.785 1.00 88.12 78 ALA A N 1
ATOM 585 C CA . ALA A 1 78 ? -3.331 1.080 7.924 1.00 88.12 78 ALA A CA 1
ATOM 586 C C . ALA A 1 78 ? -2.651 1.733 6.730 1.00 88.12 78 ALA A C 1
ATOM 588 O O . ALA A 1 78 ? -3.166 1.724 5.612 1.00 88.12 78 ALA A O 1
ATOM 589 N N . VAL A 1 79 ? -1.444 2.233 6.975 1.00 88.62 79 VAL A N 1
ATOM 590 C CA . VAL A 1 79 ? -0.511 2.647 5.935 1.00 88.62 79 VAL A CA 1
ATOM 591 C C . VAL A 1 79 ? 0.785 1.870 6.098 1.00 88.62 79 VAL A C 1
ATOM 593 O O . VAL A 1 79 ? 1.436 1.915 7.147 1.00 88.62 79 VAL A O 1
ATOM 596 N N . TYR A 1 80 ? 1.166 1.203 5.021 1.00 88.31 80 TYR A N 1
ATOM 597 C CA . TYR A 1 80 ? 2.438 0.523 4.858 1.00 88.31 80 TYR A CA 1
ATOM 598 C C . TYR A 1 80 ? 3.285 1.266 3.838 1.00 88.31 80 TYR A C 1
ATOM 600 O O . TYR A 1 80 ? 2.771 1.946 2.949 1.00 88.31 80 TYR A O 1
ATOM 608 N N . VAL A 1 81 ? 4.590 1.106 3.959 1.00 86.81 81 VAL A N 1
ATOM 609 C CA . VAL A 1 81 ? 5.564 1.546 2.972 1.00 86.81 81 VAL A CA 1
ATOM 610 C C . VAL A 1 81 ? 6.121 0.290 2.320 1.00 86.81 81 VAL A C 1
ATOM 612 O O . VAL A 1 81 ? 6.706 -0.551 2.996 1.00 86.81 81 VAL A O 1
ATOM 615 N N . LEU A 1 82 ? 5.906 0.152 1.017 1.00 85.50 82 LEU A N 1
ATOM 616 C CA . LEU A 1 82 ? 6.520 -0.886 0.206 1.00 85.50 82 LEU A CA 1
ATOM 617 C C . LEU A 1 82 ? 7.870 -0.356 -0.261 1.00 85.50 82 LEU A C 1
ATOM 619 O O . LEU A 1 82 ? 7.954 0.671 -0.942 1.00 85.50 82 LEU A O 1
ATOM 623 N N . ARG A 1 83 ? 8.918 -1.064 0.140 1.00 78.69 83 ARG A N 1
ATOM 624 C CA . ARG A 1 83 ? 10.293 -0.809 -0.265 1.00 78.69 83 ARG A CA 1
ATOM 625 C C . ARG A 1 83 ? 10.752 -1.908 -1.203 1.00 78.69 83 ARG A C 1
ATOM 627 O O . ARG A 1 83 ? 10.217 -3.023 -1.208 1.00 78.69 83 ARG A O 1
ATOM 634 N N . ARG A 1 84 ? 11.765 -1.563 -1.986 1.00 71.38 84 ARG A N 1
ATOM 635 C CA . ARG A 1 84 ? 12.627 -2.550 -2.617 1.00 71.38 84 ARG A CA 1
ATOM 636 C C . ARG A 1 84 ? 13.206 -3.455 -1.525 1.00 71.38 84 ARG A C 1
ATOM 638 O O . ARG A 1 84 ? 13.396 -3.014 -0.399 1.00 71.38 84 ARG A O 1
ATOM 645 N N . ASP A 1 85 ? 13.430 -4.715 -1.862 1.00 69.25 85 ASP A N 1
ATOM 646 C CA . ASP A 1 85 ? 14.226 -5.608 -1.027 1.00 69.25 85 ASP A CA 1
ATOM 647 C C . ASP A 1 85 ? 15.713 -5.386 -1.367 1.00 69.25 85 ASP A C 1
ATOM 649 O O . ASP A 1 85 ? 16.119 -5.516 -2.528 1.00 69.25 85 ASP A O 1
ATOM 653 N N . ASP A 1 86 ? 16.486 -4.927 -0.387 1.00 55.94 86 ASP A N 1
ATOM 654 C CA . ASP A 1 86 ? 17.720 -4.166 -0.605 1.00 55.94 86 ASP A CA 1
ATOM 655 C C . ASP A 1 86 ? 18.901 -4.959 -1.222 1.00 55.94 86 ASP A C 1
ATOM 657 O O . ASP A 1 86 ? 19.086 -6.161 -1.030 1.00 55.94 86 ASP A O 1
ATOM 661 N N . GLU A 1 87 ? 19.695 -4.195 -1.982 1.00 46.88 87 GLU A N 1
ATOM 662 C CA . GLU A 1 87 ? 21.082 -4.318 -2.485 1.00 46.88 87 GLU A CA 1
ATOM 663 C C . GLU A 1 87 ? 21.607 -5.578 -3.195 1.00 46.88 87 GLU A C 1
ATOM 665 O O . GLU A 1 87 ? 22.358 -5.414 -4.155 1.00 46.88 87 GLU A O 1
ATOM 670 N N . ASN A 1 88 ? 21.215 -6.800 -2.836 1.00 44.31 88 ASN A N 1
ATOM 671 C CA . ASN A 1 88 ? 21.858 -8.017 -3.376 1.00 44.31 88 ASN A CA 1
ATOM 672 C C . ASN A 1 88 ? 20.978 -8.872 -4.295 1.00 44.31 88 ASN A C 1
ATOM 674 O O . ASN A 1 88 ? 21.415 -9.921 -4.777 1.00 44.31 88 ASN A O 1
ATOM 678 N N . SER A 1 89 ? 19.738 -8.460 -4.559 1.00 46.16 89 SER A N 1
ATOM 679 C CA . SER A 1 89 ? 18.871 -9.216 -5.457 1.00 46.16 89 SER A CA 1
ATOM 680 C C . SER A 1 89 ? 19.151 -8.854 -6.922 1.00 46.16 89 SER A C 1
ATOM 682 O O . SER A 1 89 ? 18.995 -7.722 -7.367 1.00 46.16 89 SER A O 1
ATOM 684 N N . THR A 1 90 ? 19.549 -9.858 -7.705 1.00 48.50 90 THR A N 1
ATOM 685 C CA . THR A 1 90 ? 19.531 -9.826 -9.179 1.00 48.50 90 THR A CA 1
ATOM 686 C C . THR A 1 90 ? 18.105 -9.862 -9.743 1.00 48.50 90 THR A C 1
ATOM 688 O O . THR A 1 90 ? 17.913 -9.784 -10.955 1.00 48.50 90 THR A O 1
ATOM 691 N N . GLN A 1 91 ? 17.096 -9.995 -8.874 1.00 50.69 91 GLN A N 1
ATOM 692 C CA . GLN A 1 91 ? 15.686 -9.941 -9.235 1.00 50.69 91 GLN A CA 1
ATOM 693 C C . GLN A 1 91 ? 15.244 -8.483 -9.373 1.00 50.69 91 GLN A C 1
ATOM 695 O O . GLN A 1 91 ? 15.585 -7.638 -8.551 1.00 50.69 91 GLN A O 1
ATOM 700 N N . SER A 1 92 ? 14.513 -8.189 -10.448 1.00 52.28 92 SER A N 1
ATOM 701 C CA . SER A 1 92 ? 14.115 -6.831 -10.812 1.00 52.28 92 SER A CA 1
ATOM 702 C C . SER A 1 92 ? 13.428 -6.091 -9.662 1.00 52.28 92 SER A C 1
ATOM 704 O O . SER A 1 92 ? 12.615 -6.659 -8.932 1.00 52.28 92 SER A O 1
ATOM 706 N N . ASP A 1 93 ? 13.742 -4.801 -9.553 1.00 64.44 93 ASP A N 1
ATOM 707 C CA . ASP A 1 93 ? 13.241 -3.860 -8.553 1.00 64.44 93 ASP A CA 1
ATOM 708 C C . ASP A 1 93 ? 11.711 -3.695 -8.644 1.00 64.44 93 ASP A C 1
ATOM 710 O O . ASP A 1 93 ? 11.191 -2.825 -9.349 1.00 64.44 93 ASP A O 1
ATOM 714 N N . GLY A 1 94 ? 10.974 -4.578 -7.963 1.00 64.38 94 GLY A N 1
ATOM 715 C CA . GLY A 1 94 ? 9.516 -4.648 -8.050 1.00 64.38 94 GLY A CA 1
ATOM 716 C C . GLY A 1 94 ? 8.821 -3.397 -7.531 1.00 64.38 94 GLY A C 1
ATOM 717 O O . GLY A 1 94 ? 7.811 -2.979 -8.097 1.00 64.38 94 GLY A O 1
ATOM 718 N N . ALA A 1 95 ? 9.389 -2.757 -6.507 1.00 66.81 95 ALA A N 1
ATOM 719 C CA . ALA A 1 95 ? 8.876 -1.505 -5.966 1.00 66.81 95 ALA A CA 1
ATOM 720 C C . ALA A 1 95 ? 9.085 -0.337 -6.943 1.00 66.81 95 ALA A C 1
ATOM 722 O O . ALA A 1 95 ? 8.141 0.419 -7.176 1.00 66.81 95 ALA A O 1
ATOM 723 N N . ALA A 1 96 ? 10.258 -0.215 -7.576 1.00 72.06 96 ALA A N 1
ATOM 724 C CA . ALA A 1 96 ? 10.495 0.826 -8.579 1.00 72.06 96 ALA A CA 1
ATOM 725 C C . ALA A 1 96 ? 9.670 0.607 -9.857 1.00 72.06 96 ALA A C 1
ATOM 727 O O . ALA A 1 96 ? 9.074 1.554 -10.375 1.00 72.06 96 ALA A O 1
ATOM 728 N N . ALA A 1 97 ? 9.569 -0.638 -10.341 1.00 75.38 97 ALA A N 1
ATOM 729 C CA . ALA A 1 97 ? 8.726 -0.985 -11.485 1.00 75.38 97 ALA A CA 1
ATOM 730 C C . ALA A 1 97 ? 7.246 -0.682 -11.202 1.00 75.38 97 ALA A C 1
ATOM 732 O O . ALA A 1 97 ? 6.540 -0.145 -12.061 1.00 75.38 97 ALA A O 1
ATOM 733 N N . LEU A 1 98 ? 6.779 -0.973 -9.982 1.00 75.25 98 LEU A N 1
ATOM 734 C CA . LEU A 1 98 ? 5.440 -0.620 -9.525 1.00 75.25 98 LEU A CA 1
ATOM 735 C C . LEU A 1 98 ? 5.262 0.900 -9.418 1.00 75.25 98 LEU A C 1
ATOM 737 O O . LEU A 1 98 ? 4.269 1.415 -9.924 1.00 75.25 98 LEU A O 1
ATOM 741 N N . SER A 1 99 ? 6.215 1.626 -8.825 1.00 75.56 99 SER A N 1
ATOM 742 C CA . SER A 1 99 ? 6.162 3.091 -8.714 1.00 75.56 99 SER A CA 1
ATOM 743 C C . SER A 1 99 ? 6.051 3.735 -10.094 1.00 75.56 99 SER A C 1
ATOM 745 O O . SER 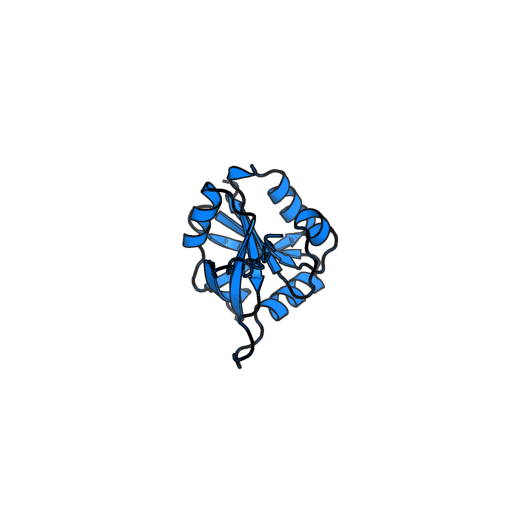A 1 99 ? 5.098 4.466 -10.353 1.00 75.56 99 SER A O 1
ATOM 747 N N . SER A 1 100 ? 6.943 3.373 -11.021 1.00 78.50 100 SER A N 1
ATOM 748 C CA . SER A 1 100 ? 6.931 3.877 -12.398 1.00 78.50 100 SER A CA 1
ATOM 749 C C . SER A 1 100 ? 5.622 3.535 -13.125 1.00 78.50 100 SER A C 1
ATOM 751 O O . SER A 1 100 ? 5.019 4.374 -13.804 1.00 78.50 100 SER A O 1
ATOM 753 N N . TYR A 1 101 ? 5.109 2.316 -12.934 1.00 78.19 101 TYR A N 1
ATOM 754 C CA . TYR A 1 101 ? 3.827 1.907 -13.504 1.00 78.19 101 TYR A CA 1
ATOM 755 C C . TYR A 1 101 ? 2.650 2.766 -13.013 1.00 78.19 101 TYR A C 1
ATOM 757 O O . TYR A 1 101 ? 1.772 3.113 -13.809 1.00 78.19 101 TYR A O 1
ATOM 765 N N . LEU A 1 102 ? 2.620 3.111 -11.726 1.00 77.19 102 LEU A N 1
ATOM 766 C CA . LEU A 1 102 ? 1.561 3.926 -11.128 1.00 77.19 102 LEU A CA 1
ATOM 767 C C . LEU A 1 102 ? 1.687 5.409 -11.511 1.00 77.19 102 LEU A C 1
ATOM 769 O O . LEU A 1 102 ? 0.682 6.064 -11.805 1.00 77.19 102 LEU A O 1
ATOM 773 N N . GLU A 1 103 ? 2.919 5.908 -11.597 1.00 77.56 103 GLU A N 1
ATOM 774 C CA . GLU A 1 103 ? 3.263 7.286 -11.961 1.00 77.56 103 GLU A CA 1
ATOM 775 C C . GLU A 1 103 ? 2.794 7.676 -13.355 1.00 77.56 103 GLU A C 1
ATOM 777 O O . GLU A 1 103 ? 2.145 8.704 -13.533 1.00 77.56 103 GLU A O 1
ATOM 782 N N . THR A 1 104 ? 3.059 6.827 -14.351 1.00 72.62 104 THR A N 1
ATOM 783 C CA . THR A 1 104 ? 2.763 7.136 -15.762 1.00 72.62 104 THR A CA 1
ATOM 784 C C . THR A 1 104 ? 1.281 7.382 -16.059 1.00 72.62 104 THR A C 1
ATOM 786 O O . THR A 1 104 ? 0.940 7.826 -17.158 1.00 72.62 104 THR A O 1
ATOM 789 N N . LYS A 1 105 ? 0.374 7.062 -15.127 1.00 70.69 105 LYS A N 1
ATOM 790 C CA . LYS A 1 105 ? -1.078 7.169 -15.326 1.00 70.69 105 LYS A CA 1
ATOM 791 C C . LYS A 1 105 ? -1.806 7.975 -14.259 1.00 70.69 105 LYS A C 1
ATOM 793 O O . LYS A 1 105 ? -3.027 8.096 -14.378 1.00 70.69 105 LYS A O 1
ATOM 798 N N . ASP A 1 106 ? -1.090 8.498 -13.266 1.00 81.88 106 ASP A N 1
ATOM 799 C CA . ASP A 1 106 ? -1.666 9.161 -12.093 1.00 81.88 106 ASP A CA 1
ATOM 800 C C . ASP A 1 106 ? -2.784 8.321 -11.445 1.00 81.88 106 ASP A C 1
ATOM 802 O O . ASP A 1 106 ? -3.933 8.736 -11.263 1.00 81.88 106 ASP A O 1
ATOM 806 N N . ARG A 1 107 ? -2.476 7.041 -11.202 1.00 90.75 107 ARG A N 1
ATOM 807 C CA . ARG A 1 107 ? -3.425 6.065 -10.655 1.00 90.75 107 ARG A CA 1
ATOM 808 C C . ARG A 1 107 ? -2.873 5.396 -9.411 1.00 90.75 107 ARG A C 1
ATOM 810 O O . ARG A 1 107 ? -1.678 5.152 -9.303 1.00 90.75 107 ARG A O 1
ATOM 817 N N . ALA A 1 108 ? -3.786 5.010 -8.530 1.00 91.88 108 ALA A N 1
ATOM 818 C CA . ALA A 1 108 ? -3.516 4.039 -7.487 1.00 91.88 108 ALA A CA 1
ATOM 819 C C . ALA A 1 108 ? -3.756 2.624 -8.026 1.00 91.88 108 ALA A C 1
ATOM 821 O O . ALA A 1 108 ? -4.751 2.385 -8.718 1.00 91.88 108 ALA A O 1
ATOM 822 N N . GLY A 1 109 ? -2.865 1.693 -7.698 1.00 92.19 109 GLY A N 1
ATOM 823 C CA . GLY A 1 109 ? -3.095 0.266 -7.896 1.00 92.19 109 GLY A CA 1
ATOM 824 C C . GLY A 1 109 ? -4.041 -0.252 -6.822 1.00 92.19 109 GLY A C 1
ATOM 825 O O . GLY A 1 109 ? -4.011 0.237 -5.697 1.00 92.19 109 GLY A O 1
ATOM 826 N N . VAL A 1 110 ? -4.881 -1.223 -7.154 1.00 92.62 110 VAL A N 1
ATOM 827 C CA . VAL A 1 110 ? -5.768 -1.872 -6.185 1.00 92.62 110 VAL A CA 1
ATOM 828 C C . VAL A 1 110 ? -5.480 -3.360 -6.194 1.00 92.62 110 VAL A C 1
ATOM 830 O O . VAL A 1 110 ? -5.496 -3.982 -7.258 1.00 92.62 110 VAL A O 1
ATOM 833 N N . ALA A 1 111 ? -5.231 -3.906 -5.009 1.00 91.69 111 ALA A N 1
ATOM 834 C CA . ALA A 1 111 ? -5.094 -5.335 -4.780 1.00 91.69 111 ALA A CA 1
ATOM 835 C C . ALA A 1 111 ? -6.024 -5.770 -3.642 1.00 91.69 111 ALA A C 1
ATOM 837 O O . ALA A 1 111 ? -6.250 -5.029 -2.680 1.00 91.69 111 ALA A O 1
ATOM 838 N N . ASN A 1 112 ? -6.585 -6.969 -3.767 1.00 90.31 112 ASN A N 1
ATOM 839 C CA . ASN A 1 112 ? -7.414 -7.576 -2.733 1.00 90.31 112 ASN A CA 1
ATOM 840 C C . ASN A 1 112 ? -6.515 -8.381 -1.781 1.00 90.31 112 ASN A C 1
ATOM 842 O O . 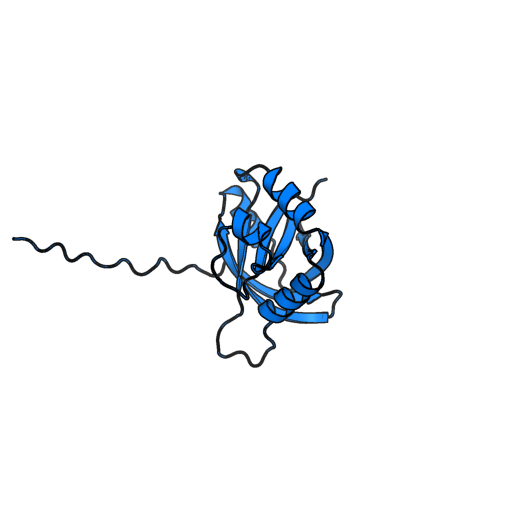ASN A 1 112 ? -5.660 -9.133 -2.244 1.00 90.31 112 ASN A O 1
ATOM 846 N N . LEU A 1 113 ? -6.689 -8.202 -0.471 1.00 87.88 113 LEU A N 1
ATOM 847 C CA . LEU A 1 113 ? -5.931 -8.939 0.547 1.00 87.88 113 LEU A CA 1
ATOM 848 C C . LEU A 1 113 ? -6.709 -10.149 1.097 1.00 87.88 113 LEU A C 1
ATOM 850 O O . LEU A 1 113 ? -6.199 -10.888 1.922 1.00 87.88 113 LEU A O 1
ATOM 854 N N . GLY A 1 114 ? -7.940 -10.378 0.645 1.00 84.56 114 GLY A N 1
ATOM 855 C CA . GLY A 1 114 ? -8.851 -11.351 1.241 1.00 84.56 114 GLY A CA 1
ATOM 856 C C . GLY A 1 114 ? -9.613 -10.777 2.436 1.00 84.56 114 GLY A C 1
ATOM 857 O O . GLY A 1 114 ? -9.418 -9.627 2.827 1.00 84.56 114 GLY A O 1
ATOM 858 N N . GLU A 1 115 ? -10.550 -11.571 2.963 1.00 83.56 115 GLU A N 1
ATOM 859 C CA . GLU A 1 115 ? -11.364 -11.260 4.156 1.00 83.56 115 GLU A CA 1
ATOM 860 C C . GLU A 1 115 ? -12.022 -9.867 4.156 1.00 83.56 115 GLU A C 1
A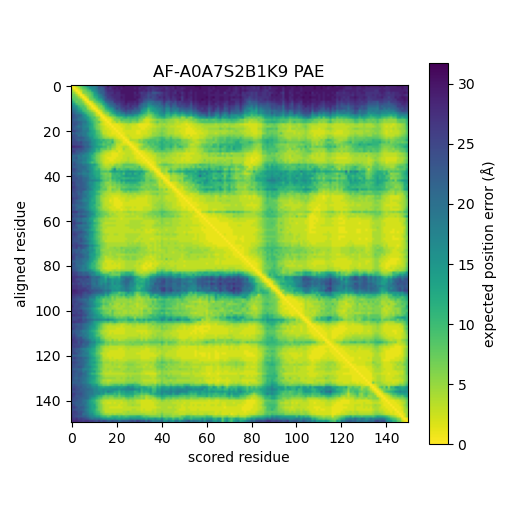TOM 862 O O . GLU A 1 115 ? -12.242 -9.254 5.197 1.00 83.56 115 GLU A O 1
ATOM 867 N N . GLY A 1 116 ? -12.349 -9.353 2.967 1.00 86.44 116 GLY A N 1
ATOM 868 C CA . GLY A 1 116 ? -12.956 -8.034 2.824 1.00 86.44 116 GLY A CA 1
ATOM 869 C C . GLY A 1 116 ? -11.990 -6.881 3.092 1.00 86.44 116 GLY A C 1
ATOM 870 O O . GLY A 1 116 ? -12.435 -5.830 3.540 1.00 86.44 116 GLY A O 1
ATOM 871 N N . PHE A 1 117 ? -10.693 -7.039 2.816 1.00 88.50 117 PHE A N 1
ATOM 872 C CA . PHE A 1 117 ? -9.715 -5.953 2.818 1.00 88.50 117 PHE A CA 1
ATOM 873 C C . PHE A 1 117 ? -9.125 -5.709 1.430 1.00 88.50 117 PHE A C 1
ATOM 875 O O . PHE A 1 117 ? -8.959 -6.602 0.596 1.00 88.50 117 PHE A O 1
ATOM 882 N N . SER A 1 118 ? -8.771 -4.456 1.169 1.00 91.56 118 SER A N 1
ATOM 883 C CA . SER A 1 118 ? -8.087 -4.049 -0.055 1.00 91.56 118 SER A CA 1
ATOM 884 C C . SER A 1 118 ? -6.935 -3.115 0.270 1.00 91.56 118 SER A C 1
ATOM 886 O O . SER A 1 118 ? -7.023 -2.298 1.188 1.00 91.56 118 SER A O 1
ATOM 888 N N . VAL A 1 119 ? -5.863 -3.214 -0.511 1.00 92.31 119 VAL A N 1
ATOM 889 C CA . VAL A 1 119 ? -4.738 -2.285 -0.457 1.00 92.31 119 VAL A CA 1
ATOM 890 C C . VAL A 1 119 ? -4.738 -1.391 -1.688 1.00 92.31 119 VAL A C 1
ATOM 892 O O . VAL A 1 119 ? -4.819 -1.856 -2.827 1.00 92.31 119 VAL A O 1
ATOM 895 N N . PHE A 1 120 ? -4.637 -0.089 -1.441 1.00 93.25 120 PHE A N 1
ATOM 896 C CA . PHE A 1 120 ? -4.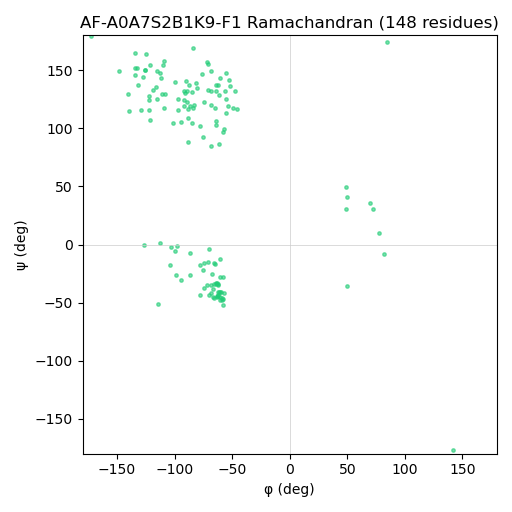399 0.922 -2.459 1.00 93.25 120 PHE A CA 1
ATOM 897 C C . PHE A 1 120 ? -2.908 1.244 -2.497 1.00 93.25 120 PHE A C 1
ATOM 899 O O . PHE A 1 120 ? -2.355 1.748 -1.521 1.00 93.25 120 PHE A O 1
ATOM 906 N N . LEU A 1 121 ? -2.269 0.945 -3.622 1.00 92.31 121 LEU A N 1
ATOM 907 C CA . LEU A 1 121 ? -0.851 1.180 -3.870 1.00 92.31 121 LEU A CA 1
ATOM 908 C C . LEU A 1 121 ? -0.680 2.555 -4.518 1.00 92.31 121 LEU A C 1
ATOM 910 O O . LEU A 1 121 ? -1.232 2.813 -5.589 1.00 92.31 121 LEU A O 1
ATOM 914 N N . LEU A 1 122 ? 0.047 3.443 -3.849 1.00 91.12 122 LEU A N 1
ATOM 915 C CA . LEU A 1 122 ? 0.108 4.878 -4.123 1.00 91.12 122 LEU A CA 1
ATOM 916 C C . LEU A 1 122 ? 1.572 5.317 -4.221 1.00 91.12 122 LEU A C 1
ATOM 918 O O . LEU A 1 122 ? 2.309 5.243 -3.241 1.00 91.12 122 LEU A O 1
ATOM 922 N N . ALA A 1 123 ? 2.005 5.780 -5.393 1.00 89.50 123 ALA A N 1
ATOM 923 C CA . ALA A 1 123 ? 3.380 6.240 -5.584 1.00 89.50 123 ALA A CA 1
ATOM 924 C C . ALA A 1 123 ? 3.638 7.567 -4.846 1.00 89.50 123 ALA A C 1
ATOM 926 O O . ALA A 1 123 ? 2.863 8.520 -4.961 1.00 89.50 123 ALA A O 1
ATOM 927 N N . ALA A 1 124 ? 4.751 7.643 -4.112 1.00 85.62 124 ALA A N 1
ATOM 928 C CA . ALA A 1 124 ? 5.152 8.810 -3.320 1.00 85.62 124 ALA A CA 1
ATOM 929 C C . ALA A 1 124 ? 5.490 10.051 -4.159 1.00 85.62 124 ALA A C 1
ATOM 931 O O . ALA A 1 124 ? 5.571 11.159 -3.641 1.00 85.62 124 ALA A O 1
ATOM 932 N N . SER A 1 125 ? 5.713 9.889 -5.456 1.00 83.50 125 SER A N 1
ATOM 933 C CA . SER A 1 125 ? 5.950 10.980 -6.404 1.00 83.50 125 SER A CA 1
ATOM 934 C C . SER A 1 125 ? 4.711 11.859 -6.627 1.00 83.50 125 SER A C 1
ATOM 936 O O . SER A 1 125 ? 4.853 13.053 -6.913 1.00 83.50 125 SER A O 1
ATOM 938 N N . ASN A 1 126 ? 3.496 11.330 -6.427 1.00 87.50 126 ASN A N 1
ATOM 939 C CA . ASN A 1 126 ? 2.268 12.120 -6.506 1.00 87.50 126 ASN A CA 1
ATOM 940 C C . ASN A 1 126 ? 2.186 13.126 -5.335 1.00 87.50 126 ASN A C 1
ATOM 942 O O . ASN A 1 126 ? 2.393 12.786 -4.169 1.00 87.50 126 ASN A O 1
ATOM 946 N N . LYS A 1 127 ? 1.870 14.393 -5.638 1.00 87.88 127 LYS A N 1
ATOM 947 C CA . LYS A 1 127 ? 1.817 15.486 -4.649 1.00 87.88 127 LYS A CA 1
ATOM 948 C C . LYS A 1 127 ? 0.811 15.221 -3.520 1.00 87.88 127 LYS A C 1
ATOM 950 O O . LYS A 1 127 ? 1.178 15.353 -2.357 1.00 87.88 127 LYS A O 1
ATOM 955 N N . SER A 1 128 ? -0.411 14.808 -3.842 1.00 88.69 128 SER A N 1
ATOM 956 C CA . SER A 1 128 ? -1.461 14.556 -2.848 1.00 88.69 128 SER A CA 1
ATOM 957 C C . SER A 1 128 ? -1.117 13.381 -1.931 1.00 88.69 128 SER A C 1
ATOM 959 O O . SER A 1 128 ? -1.411 13.415 -0.740 1.00 88.69 128 SER A O 1
ATOM 961 N N . VAL A 1 129 ? -0.430 12.361 -2.454 1.00 88.25 129 VAL A N 1
ATOM 962 C CA . VAL A 1 129 ? 0.083 11.241 -1.645 1.00 88.25 129 VAL A CA 1
ATOM 963 C C . VAL A 1 129 ? 1.102 11.742 -0.616 1.00 88.25 129 VAL A C 1
ATOM 965 O O . VAL A 1 129 ? 1.026 11.361 0.555 1.00 88.25 129 VAL A O 1
ATOM 968 N N . ARG A 1 130 ? 2.013 12.644 -1.014 1.00 87.12 130 ARG A N 1
ATOM 969 C CA . ARG A 1 130 ? 2.985 13.259 -0.090 1.00 87.12 130 ARG A CA 1
ATOM 970 C C . ARG A 1 130 ? 2.312 14.069 1.003 1.00 87.12 130 ARG A C 1
ATOM 972 O O . ARG A 1 130 ? 2.684 13.922 2.162 1.00 87.12 130 ARG A O 1
ATOM 979 N N . GLU A 1 131 ? 1.317 14.871 0.647 1.00 88.44 131 GLU A N 1
ATOM 980 C CA . GLU A 1 131 ? 0.572 15.694 1.603 1.00 88.44 131 GLU A CA 1
ATOM 981 C C . GLU A 1 131 ? -0.168 14.837 2.641 1.00 88.44 131 GLU A C 1
ATOM 983 O O . GLU A 1 131 ? -0.136 15.146 3.830 1.00 88.44 131 GLU A O 1
ATOM 988 N N . VAL A 1 132 ? -0.778 13.721 2.227 1.00 87.44 132 VAL A N 1
ATOM 989 C CA . VAL A 1 132 ? -1.554 12.855 3.133 1.00 87.44 132 VAL A CA 1
ATOM 990 C C . VAL A 1 132 ? -0.659 11.963 4.008 1.00 87.44 132 VAL A C 1
ATOM 992 O O . VAL A 1 132 ? -0.900 11.813 5.214 1.00 87.44 132 VAL A O 1
ATOM 995 N N . PHE A 1 133 ? 0.381 11.351 3.434 1.00 84.31 133 PHE A N 1
ATOM 996 C CA . PHE A 1 133 ? 1.211 10.369 4.148 1.00 84.31 133 PHE A CA 1
ATOM 997 C C . PHE A 1 133 ? 2.528 10.925 4.698 1.00 84.31 133 PHE A C 1
ATOM 999 O O . PHE A 1 133 ? 3.207 10.218 5.447 1.00 84.31 133 PHE A O 1
ATOM 1006 N N . GLY A 1 134 ? 2.865 12.182 4.397 1.00 80.19 134 GLY A N 1
ATOM 1007 C CA . GLY A 1 134 ? 4.117 12.818 4.815 1.00 80.19 134 GLY A CA 1
ATOM 1008 C C . GLY A 1 134 ? 5.337 12.232 4.108 1.00 80.19 134 GLY A C 1
ATOM 1009 O O . GLY A 1 134 ? 6.378 12.046 4.730 1.00 80.19 134 GLY A O 1
ATOM 1010 N N . ALA A 1 135 ? 5.191 11.854 2.839 1.00 69.19 135 ALA A N 1
ATOM 1011 C CA . ALA A 1 135 ? 6.243 11.157 2.113 1.00 69.19 135 ALA A CA 1
ATOM 1012 C C . ALA A 1 135 ? 7.387 12.099 1.717 1.00 69.19 135 ALA A C 1
ATOM 1014 O O . ALA A 1 135 ? 7.174 13.091 1.018 1.00 69.19 135 ALA A O 1
ATOM 1015 N N . THR A 1 136 ? 8.602 11.765 2.154 1.00 63.12 136 THR A N 1
ATOM 1016 C CA . THR A 1 136 ? 9.818 12.568 1.943 1.00 63.12 136 THR A CA 1
ATOM 1017 C C . THR A 1 136 ? 10.745 12.007 0.864 1.00 63.12 136 THR A C 1
ATOM 1019 O O . THR A 1 136 ? 11.569 12.752 0.340 1.00 63.12 136 THR A O 1
ATOM 1022 N N . SER A 1 137 ? 10.587 10.735 0.482 1.00 62.16 137 SER A N 1
ATOM 1023 C CA . SER A 1 137 ? 11.501 10.041 -0.435 1.00 62.16 137 SER A CA 1
ATOM 1024 C C . SER A 1 137 ? 10.821 9.635 -1.743 1.00 62.16 137 SER A C 1
ATOM 1026 O O . SER A 1 137 ? 9.710 9.101 -1.746 1.00 62.16 137 SER A O 1
ATOM 1028 N N . GLN A 1 138 ? 11.507 9.873 -2.863 1.00 63.09 138 GLN A N 1
ATOM 1029 C CA . GLN A 1 138 ? 11.122 9.360 -4.181 1.00 63.09 138 GLN A CA 1
ATOM 1030 C C . GLN A 1 138 ? 11.372 7.843 -4.269 1.00 63.09 138 GLN A C 1
ATOM 1032 O O . GLN A 1 138 ? 12.175 7.304 -3.511 1.00 63.09 138 GLN A O 1
ATOM 1037 N N . GLY A 1 139 ? 10.668 7.148 -5.170 1.00 67.06 139 GLY A N 1
ATOM 1038 C CA . GLY A 1 139 ? 10.815 5.695 -5.364 1.00 67.06 139 GLY A CA 1
ATOM 1039 C C . GLY A 1 139 ? 10.122 4.822 -4.310 1.00 67.06 139 GLY A C 1
ATOM 1040 O O . GLY A 1 139 ? 10.328 3.613 -4.280 1.00 67.06 139 GLY A O 1
ATOM 1041 N N . VAL A 1 140 ? 9.295 5.419 -3.448 1.00 79.06 140 VAL A N 1
ATOM 1042 C CA . VAL A 1 140 ? 8.5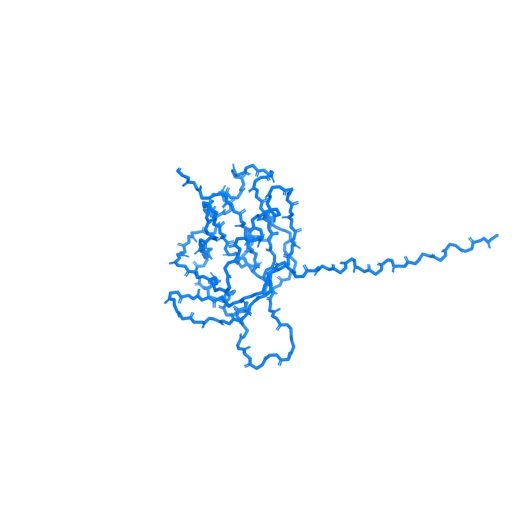16 4.710 -2.427 1.00 79.06 140 VAL A CA 1
ATOM 1043 C C . VAL A 1 140 ? 7.075 4.513 -2.894 1.00 79.06 140 VAL A C 1
ATOM 1045 O O . VAL A 1 140 ? 6.461 5.428 -3.446 1.00 79.06 140 VAL A O 1
ATOM 1048 N N . VAL A 1 141 ? 6.500 3.343 -2.612 1.00 87.19 141 VAL A N 1
ATOM 1049 C CA . VAL A 1 141 ? 5.065 3.087 -2.790 1.00 87.19 141 VAL A CA 1
ATOM 1050 C C . VAL A 1 141 ? 4.407 2.935 -1.422 1.00 87.19 141 VAL A C 1
ATOM 1052 O O . VAL A 1 141 ? 4.855 2.159 -0.586 1.00 87.19 141 VAL A O 1
ATOM 1055 N N . TYR A 1 142 ? 3.322 3.662 -1.187 1.00 89.00 142 TYR A N 1
ATOM 1056 C CA . TYR A 1 142 ? 2.493 3.527 0.006 1.00 89.00 142 TYR A CA 1
ATOM 1057 C C . TYR A 1 142 ? 1.363 2.537 -0.247 1.00 89.00 142 TYR A C 1
ATOM 1059 O O . TYR A 1 142 ? 0.659 2.643 -1.247 1.00 89.00 142 TYR A O 1
ATOM 1067 N N . GLY A 1 143 ? 1.168 1.595 0.669 1.00 90.94 143 GLY A N 1
ATOM 1068 C CA . GLY A 1 143 ? 0.018 0.700 0.699 1.00 90.94 143 GLY A CA 1
ATOM 1069 C C . GLY A 1 143 ? -0.983 1.172 1.745 1.00 90.94 143 GLY A C 1
ATOM 1070 O O . GLY A 1 143 ? -0.757 0.972 2.936 1.00 90.94 143 GLY A O 1
ATOM 1071 N N . ALA A 1 144 ? -2.087 1.785 1.324 1.00 91.19 144 ALA A N 1
ATOM 1072 C CA . ALA A 1 144 ? -3.195 2.117 2.215 1.00 91.19 144 ALA A CA 1
ATOM 1073 C C . ALA A 1 144 ? -4.171 0.935 2.276 1.00 91.19 144 ALA A C 1
ATOM 1075 O O . ALA A 1 144 ? -4.866 0.65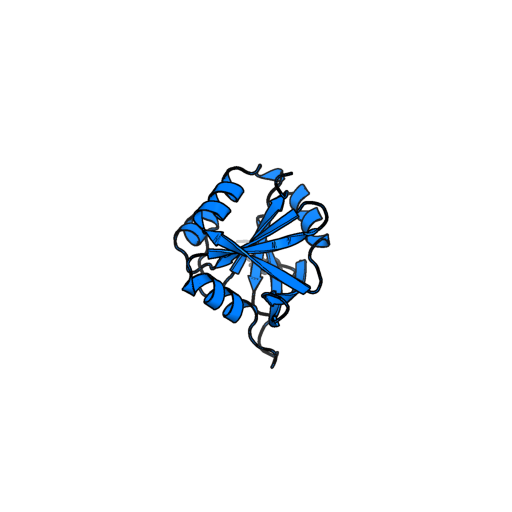7 1.299 1.00 91.19 144 ALA A O 1
ATOM 1076 N N . VAL A 1 145 ? -4.209 0.232 3.409 1.00 90.75 145 VAL A N 1
ATOM 1077 C CA . VAL A 1 145 ? -5.102 -0.912 3.627 1.00 90.75 145 VAL A CA 1
ATOM 1078 C C . VAL A 1 145 ? -6.393 -0.439 4.266 1.00 90.75 145 VAL A C 1
ATOM 1080 O O . VAL A 1 145 ? -6.369 0.193 5.324 1.00 90.75 145 VAL A O 1
ATOM 1083 N N . LEU A 1 146 ? -7.506 -0.756 3.610 1.00 90.50 146 LEU A N 1
ATOM 1084 C CA . LEU A 1 146 ? -8.856 -0.352 3.983 1.00 90.50 146 LEU A CA 1
ATOM 1085 C C . LEU A 1 146 ? -9.799 -1.561 3.899 1.00 90.50 146 LEU A C 1
ATOM 1087 O O . LEU A 1 146 ? -9.587 -2.431 3.049 1.00 90.50 146 LEU A O 1
ATOM 1091 N N . PRO A 1 147 ? -10.878 -1.602 4.699 1.00 87.94 147 PRO A N 1
ATOM 1092 C CA . PRO A 1 147 ? -11.971 -2.529 4.457 1.00 87.94 147 PRO A CA 1
ATOM 1093 C C . PRO A 1 147 ? -12.532 -2.329 3.042 1.00 87.94 147 PRO A C 1
ATOM 1095 O O . PRO A 1 147 ? -12.810 -1.204 2.599 1.00 87.94 147 PRO A O 1
ATOM 1098 N N . SER A 1 148 ? -12.706 -3.427 2.318 1.00 80.00 148 SER A N 1
ATOM 1099 C CA . SER A 1 148 ? -13.529 -3.480 1.122 1.00 80.00 148 SER A CA 1
ATOM 1100 C C . SER A 1 148 ? -14.916 -2.983 1.515 1.00 80.00 148 SER A C 1
ATOM 1102 O O . SER A 1 148 ? -15.512 -3.439 2.485 1.00 80.00 148 SER A O 1
ATOM 1104 N N . SER A 1 149 ? -15.400 -1.972 0.803 1.00 66.88 149 SER A N 1
ATOM 1105 C CA . SER A 1 149 ? -16.784 -1.529 0.942 1.00 66.88 149 SER A CA 1
ATOM 1106 C C . SER A 1 149 ? -17.657 -2.687 0.474 1.00 66.88 149 SER A C 1
ATOM 1108 O O . SER A 1 149 ? -17.635 -2.989 -0.721 1.00 66.88 149 SER A O 1
ATOM 1110 N N . GLY A 1 150 ? -18.292 -3.375 1.425 1.00 48.97 150 GLY A N 1
ATOM 1111 C CA . GLY A 1 150 ? -19.385 -4.307 1.154 1.00 48.97 150 GLY A CA 1
ATOM 1112 C C . GLY A 1 150 ? -20.622 -3.587 0.643 1.00 48.97 150 GLY A C 1
ATOM 1113 O O . GLY A 1 150 ? -20.686 -2.343 0.793 1.00 48.97 150 GLY A O 1
#

Mean predicted aligned error: 8.78 Å

Secondary structure (DSSP, 8-state):
--------PPP----EEEEEEEEETTEEEEEEEEEEEE--HHHHHGGGG--SEEEE-EEEEHHHHHHHHHHS-TTT-EEEEEEEPPSS--S-BHHHHHHHHHHTTTEEEEEEEETTEEEEEEETTSHHHHHHHT---TT-EEEEEEE---